Protein AF-A0AA39QG06-F1 (afdb_monomer_lite)

Organism: NCBI:txid153913

Secondary structure (DSSP, 8-state):
-HHHHHHHTTTTTT-------STTSSHHHHHHHHHHHH-TTS------GGGG--SSS-HHHHHHHHT-

Sequence (68 aa):
GLILKMVQEGWIAGRALLFAGPPLTGKTAITLGMAQTLGPDVPFTMISASEVFSLSMSKTEALTQACR

InterPro domains:
  IPR010339 TIP49, P-loop domain [PF06068] (1-68)
  IPR027238 RuvB-like [PTHR11093] (1-68)
  IPR027417 P-loop containing nucleoside triphosphate hydrolase [G3DSA:3.40.50.300] (1-68)
  IPR027417 P-loop containing nucleoside triphosphate hydrolase [SSF52540] (10-61)

Structure (mmCIF, N/CA/C/O backbone):
data_AF-A0AA39QG06-F1
#
_entry.id   AF-A0AA39QG06-F1
#
loop_
_atom_site.group_PDB
_atom_site.id
_atom_site.type_symbol
_atom_site.label_atom_id
_atom_site.label_alt_id
_atom_site.label_comp_id
_atom_site.label_asym_id
_atom_site.label_entity_id
_atom_site.label_seq_id
_atom_site.pdbx_PDB_ins_code
_atom_site.Cartn_x
_ato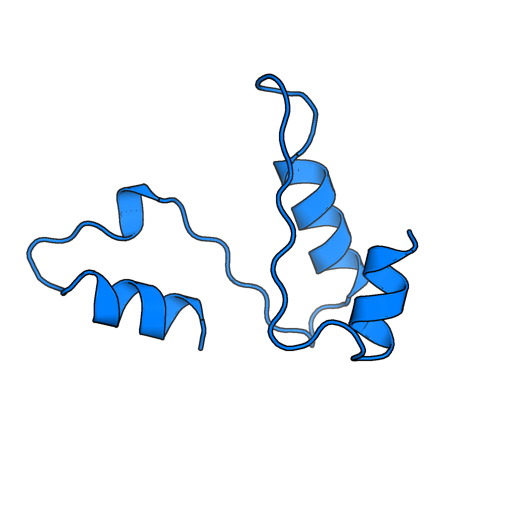m_site.Cartn_y
_atom_site.Cartn_z
_atom_site.occupancy
_atom_site.B_iso_or_equiv
_atom_site.auth_seq_id
_atom_site.auth_comp_id
_atom_site.auth_asym_id
_atom_site.auth_atom_id
_atom_site.pdbx_PDB_model_num
ATOM 1 N N . GLY A 1 1 ? -15.342 10.771 1.996 1.00 84.06 1 GLY A N 1
ATOM 2 C CA . GLY A 1 1 ? -15.851 10.048 0.805 1.00 84.06 1 GLY A CA 1
ATOM 3 C C . GLY A 1 1 ? -16.447 8.707 1.208 1.00 84.06 1 GLY A C 1
ATOM 4 O O . GLY A 1 1 ? -16.270 8.325 2.356 1.00 84.06 1 GLY A O 1
ATOM 5 N N . LEU A 1 2 ? -17.131 8.002 0.297 1.00 91.62 2 LEU A N 1
ATOM 6 C CA . LEU A 1 2 ? -17.779 6.706 0.582 1.00 91.62 2 LEU A CA 1
ATOM 7 C C . 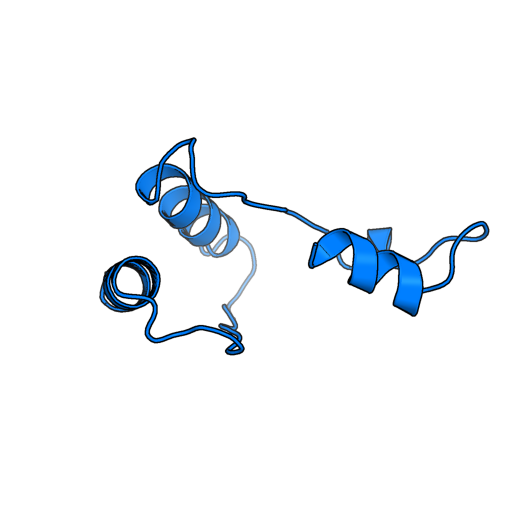LEU A 1 2 ? -16.788 5.659 1.114 1.00 91.62 2 LEU A C 1
ATOM 9 O O . LEU A 1 2 ? -17.023 5.099 2.175 1.00 91.62 2 LEU A O 1
ATOM 13 N 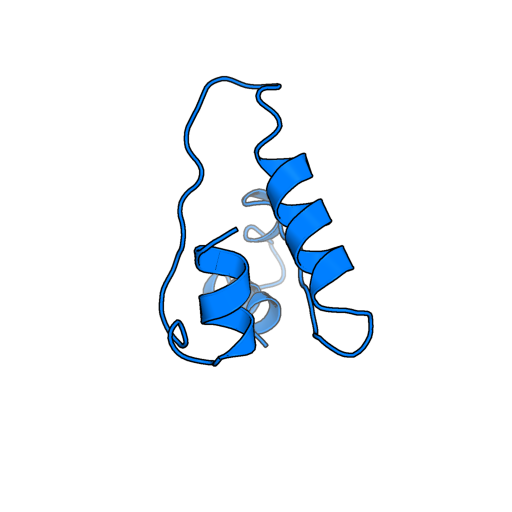N . ILE A 1 3 ? -15.650 5.469 0.436 1.00 91.31 3 ILE A N 1
ATOM 14 C CA . ILE A 1 3 ? -14.625 4.501 0.862 1.00 91.31 3 ILE A CA 1
ATOM 15 C C . ILE A 1 3 ? -14.134 4.787 2.282 1.00 91.31 3 ILE A C 1
ATOM 17 O O . ILE A 1 3 ? -14.023 3.870 3.080 1.00 91.31 3 ILE A O 1
ATOM 21 N N . LEU A 1 4 ? -13.877 6.054 2.617 1.00 92.25 4 LEU A N 1
ATOM 22 C CA . LEU A 1 4 ? -13.432 6.433 3.959 1.00 92.25 4 LEU A CA 1
ATOM 23 C C . LEU A 1 4 ? -14.451 6.019 5.035 1.00 92.25 4 LEU A C 1
ATOM 25 O O . LEU A 1 4 ? -14.051 5.485 6.062 1.00 92.25 4 LEU A O 1
ATOM 29 N N . LYS A 1 5 ? -15.754 6.201 4.771 1.00 93.50 5 LYS A N 1
ATOM 30 C CA . LYS A 1 5 ? -16.818 5.733 5.673 1.00 93.50 5 LYS A CA 1
ATOM 31 C C . LYS A 1 5 ? -16.825 4.207 5.789 1.00 93.50 5 LYS A C 1
ATOM 33 O O . LYS A 1 5 ? -16.845 3.689 6.893 1.00 93.50 5 LYS A O 1
ATOM 38 N N . MET A 1 6 ? -16.695 3.492 4.669 1.00 93.62 6 MET A N 1
ATOM 39 C CA . MET A 1 6 ? -16.627 2.023 4.667 1.00 93.62 6 MET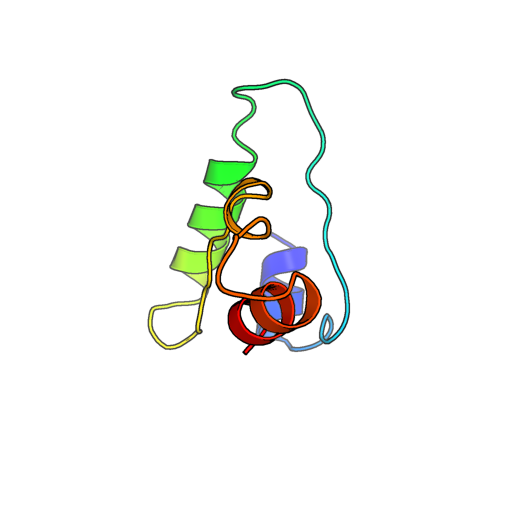 A CA 1
ATOM 40 C C . MET A 1 6 ? -15.413 1.476 5.437 1.00 93.62 6 MET A C 1
ATOM 42 O O . MET A 1 6 ? -15.507 0.407 6.036 1.00 93.62 6 MET A O 1
ATOM 46 N N . VAL A 1 7 ? -14.275 2.185 5.414 1.00 91.69 7 VAL A N 1
ATOM 47 C CA . VAL A 1 7 ? -13.093 1.849 6.228 1.00 91.69 7 VAL A CA 1
ATOM 48 C C . VAL A 1 7 ? -13.396 2.058 7.712 1.00 91.69 7 VAL A C 1
ATOM 50 O O . VAL A 1 7 ? -13.130 1.160 8.504 1.00 91.69 7 VAL A O 1
ATOM 53 N N . GLN A 1 8 ? -13.999 3.192 8.082 1.00 90.75 8 GLN A N 1
ATOM 54 C CA . GLN A 1 8 ? -14.391 3.491 9.468 1.00 90.75 8 GLN A CA 1
ATOM 55 C C . GLN A 1 8 ? -15.431 2.498 10.019 1.00 90.75 8 GLN A C 1
ATOM 57 O O . GLN A 1 8 ? -15.385 2.147 11.192 1.00 90.75 8 GLN A O 1
ATOM 62 N N . GLU A 1 9 ? -16.338 2.013 9.171 1.00 93.06 9 GLU A N 1
ATOM 63 C CA . GLU A 1 9 ? -17.364 1.013 9.507 1.00 93.06 9 GLU A CA 1
ATOM 64 C C . GLU A 1 9 ? -16.834 -0.437 9.473 1.00 93.06 9 GLU A C 1
ATOM 66 O O . GLU A 1 9 ? -17.552 -1.369 9.835 1.00 93.06 9 GLU A O 1
ATOM 71 N N . GLY A 1 10 ? -15.586 -0.658 9.035 1.00 89.19 10 GLY A N 1
ATOM 72 C CA . GLY A 1 10 ? -14.948 -1.981 8.991 1.00 89.19 10 GLY A CA 1
ATOM 73 C C . GLY A 1 10 ? -15.430 -2.910 7.866 1.00 89.19 10 GLY A C 1
ATOM 74 O O . GLY A 1 10 ? -15.089 -4.091 7.848 1.00 89.19 10 GLY A O 1
ATOM 75 N N . TRP A 1 11 ? -16.197 -2.413 6.893 1.00 92.62 11 TRP A N 1
ATOM 76 C CA . TRP A 1 11 ? -16.834 -3.241 5.852 1.00 92.62 11 TRP A CA 1
ATOM 77 C C . TRP A 1 11 ? -15.895 -3.681 4.721 1.00 92.62 11 TRP A C 1
ATOM 79 O O . TRP A 1 11 ? -16.252 -4.531 3.901 1.00 92.62 11 TRP A O 1
ATOM 89 N N . ILE A 1 12 ? -14.700 -3.092 4.641 1.00 89.12 12 ILE A N 1
ATOM 90 C CA . ILE A 1 12 ? -13.753 -3.291 3.532 1.00 89.12 12 ILE A CA 1
ATOM 91 C C . ILE A 1 12 ? -12.513 -4.119 3.919 1.00 89.12 12 ILE A C 1
ATOM 93 O O . ILE A 1 12 ? -11.529 -4.143 3.182 1.00 89.12 12 ILE A O 1
ATOM 97 N N . ALA A 1 13 ? -12.557 -4.838 5.045 1.00 88.88 13 ALA A N 1
ATOM 98 C CA . ALA A 1 13 ? -11.483 -5.747 5.448 1.00 88.88 13 ALA A CA 1
ATOM 99 C C . ALA A 1 13 ? -11.174 -6.792 4.353 1.00 88.88 13 ALA A C 1
ATOM 101 O O . ALA A 1 13 ? -12.080 -7.357 3.736 1.00 88.88 13 ALA A O 1
ATOM 102 N N . GLY A 1 14 ? -9.884 -7.034 4.093 1.00 90.12 14 GLY A N 1
ATOM 103 C CA . GLY A 1 14 ? -9.425 -7.998 3.082 1.00 90.12 14 GLY A CA 1
ATOM 104 C C . GLY A 1 14 ? -9.667 -7.584 1.624 1.00 90.12 14 GLY A C 1
ATOM 105 O O . GLY A 1 14 ? -9.551 -8.419 0.728 1.00 90.12 14 GLY A O 1
ATOM 106 N N . ARG A 1 15 ? -10.017 -6.318 1.357 1.00 92.69 15 ARG A N 1
ATOM 107 C CA . ARG A 1 15 ? -10.230 -5.791 0.000 1.00 92.69 15 ARG A CA 1
ATOM 108 C C . ARG A 1 15 ? -9.163 -4.758 -0.353 1.00 92.69 15 ARG A C 1
ATOM 110 O O . ARG A 1 15 ? -8.688 -4.021 0.503 1.00 92.69 15 ARG A O 1
ATOM 117 N N . ALA A 1 16 ? -8.826 -4.681 -1.637 1.00 92.81 16 ALA A N 1
ATOM 118 C CA . ALA A 1 16 ? -7.886 -3.703 -2.174 1.00 92.81 16 ALA A CA 1
ATOM 119 C C . ALA A 1 16 ? -8.616 -2.608 -2.964 1.00 92.81 16 ALA A C 1
ATOM 121 O O . ALA A 1 16 ? -9.633 -2.865 -3.612 1.00 92.81 16 ALA A O 1
ATOM 122 N N . LEU A 1 17 ? -8.058 -1.396 -2.948 1.00 93.31 17 LEU A N 1
ATOM 123 C CA . LEU A 1 17 ? -8.484 -0.275 -3.782 1.00 93.31 17 LEU A CA 1
ATOM 124 C C . LEU A 1 17 ? -7.336 0.133 -4.709 1.00 93.31 17 LEU A C 1
ATOM 126 O O . LEU A 1 17 ? -6.223 0.376 -4.248 1.00 93.31 17 LEU A O 1
ATOM 130 N N . LEU A 1 18 ? -7.616 0.240 -6.009 1.00 95.69 18 LEU A N 1
ATOM 131 C CA . LEU A 1 18 ? -6.647 0.670 -7.016 1.00 95.69 18 LEU A CA 1
ATOM 132 C C . LEU A 1 18 ? -6.958 2.095 -7.482 1.00 95.69 18 LEU A C 1
ATOM 134 O O . LEU A 1 18 ? -8.010 2.350 -8.066 1.00 95.69 18 LEU A O 1
ATOM 138 N N . PHE A 1 19 ? -6.012 3.010 -7.283 1.00 95.00 19 PHE A N 1
ATOM 139 C CA . PHE A 1 19 ? -6.062 4.347 -7.869 1.00 95.00 19 PHE A CA 1
ATOM 140 C C . PHE A 1 19 ? -5.276 4.365 -9.182 1.00 95.00 19 PHE A C 1
ATOM 142 O O . PHE A 1 19 ? -4.053 4.242 -9.178 1.00 95.00 19 PHE A O 1
ATOM 149 N N . ALA A 1 20 ? -5.966 4.558 -10.306 1.00 96.75 20 ALA A N 1
ATOM 150 C CA . ALA A 1 20 ? -5.360 4.640 -11.633 1.00 96.75 20 ALA A CA 1
ATOM 151 C C . ALA A 1 20 ? -5.505 6.050 -12.227 1.00 96.75 20 ALA A C 1
ATOM 153 O O . ALA A 1 20 ? -6.468 6.761 -11.948 1.00 96.75 20 ALA A O 1
ATOM 154 N N . GLY A 1 21 ? -4.529 6.467 -13.034 1.00 97.06 21 GLY A N 1
ATOM 155 C CA . GLY A 1 21 ? -4.547 7.748 -13.744 1.00 97.06 21 GLY A CA 1
ATOM 156 C C . GLY A 1 21 ? -3.143 8.293 -14.040 1.00 97.06 21 GLY A C 1
ATOM 157 O O . GLY A 1 21 ? -2.173 7.809 -13.446 1.00 97.06 21 GLY A O 1
ATOM 158 N N . PRO A 1 22 ? -3.023 9.312 -14.914 1.00 98.00 22 PRO A N 1
ATOM 159 C CA . PRO A 1 22 ? -1.750 9.945 -15.281 1.00 98.00 22 PRO A CA 1
ATOM 160 C C . PRO A 1 22 ? -0.918 10.401 -14.070 1.00 98.00 22 PRO A C 1
ATOM 162 O O . PRO A 1 22 ? -1.476 10.608 -12.990 1.00 98.00 22 PRO A O 1
ATOM 165 N N . PRO A 1 23 ? 0.410 10.572 -14.179 1.00 96.44 23 PRO A N 1
ATOM 166 C CA . PRO A 1 23 ? 1.205 11.146 -13.091 1.00 96.44 23 PRO A CA 1
ATOM 167 C C . PRO A 1 23 ? 0.665 12.526 -12.666 1.00 96.44 23 PRO A C 1
ATOM 169 O O . PRO A 1 23 ? -0.022 13.195 -13.430 1.00 96.44 23 PRO A O 1
ATOM 172 N N . LEU A 1 24 ? 0.948 12.935 -11.424 1.00 96.00 24 LEU A N 1
ATOM 173 C CA . LEU A 1 24 ? 0.528 14.225 -10.840 1.00 96.00 24 LEU A CA 1
ATOM 174 C C . LEU A 1 24 ? -0.992 14.458 -10.680 1.00 96.00 24 LEU A C 1
ATOM 176 O O . LEU A 1 24 ? -1.401 15.537 -10.273 1.00 96.00 24 LEU A O 1
ATOM 180 N N . THR A 1 25 ? -1.846 13.447 -10.863 1.00 97.31 25 THR A N 1
ATOM 181 C CA . THR A 1 25 ? -3.305 13.572 -10.629 1.00 97.31 25 THR A CA 1
ATOM 182 C C . THR A 1 25 ? -3.745 13.380 -9.169 1.00 97.31 25 THR A C 1
ATOM 184 O O . THR A 1 25 ? -4.875 12.981 -8.905 1.00 97.31 25 THR A O 1
ATOM 187 N N . GLY A 1 26 ? -2.850 13.580 -8.198 1.00 96.06 26 GLY A N 1
ATOM 188 C CA . GLY A 1 26 ? -3.210 13.548 -6.773 1.00 96.06 26 GLY A CA 1
ATOM 189 C C . GLY A 1 26 ? -3.519 12.169 -6.170 1.00 96.06 26 GLY A C 1
ATOM 190 O O . GLY A 1 26 ? -3.987 12.112 -5.041 1.00 96.06 26 GLY A O 1
ATOM 191 N N . LYS A 1 27 ? -3.227 11.054 -6.859 1.00 97.06 27 LYS A N 1
ATOM 192 C CA . LYS A 1 27 ? -3.467 9.684 -6.345 1.00 97.06 27 LYS A CA 1
ATOM 193 C C . LYS A 1 27 ? -2.859 9.459 -4.956 1.00 97.06 27 LYS A C 1
ATOM 195 O O . LYS A 1 27 ? -3.562 9.079 -4.030 1.00 97.06 27 LYS A O 1
ATOM 200 N N . THR A 1 28 ? -1.576 9.779 -4.797 1.00 95.50 28 THR A N 1
ATOM 201 C CA . THR A 1 28 ? -0.876 9.690 -3.507 1.00 95.50 28 THR A CA 1
ATOM 202 C C . THR A 1 28 ? -1.434 10.677 -2.482 1.00 95.50 28 THR A C 1
ATOM 204 O O . THR A 1 28 ? -1.570 10.334 -1.313 1.00 95.50 28 THR A O 1
ATOM 207 N N . ALA A 1 29 ? -1.803 11.887 -2.916 1.00 96.56 29 ALA A N 1
ATOM 208 C CA . ALA A 1 29 ? -2.346 12.919 -2.034 1.00 96.56 29 ALA A CA 1
ATOM 209 C C . ALA A 1 29 ? -3.699 12.507 -1.432 1.00 96.56 29 ALA A C 1
ATOM 211 O O . ALA A 1 29 ? -3.926 12.716 -0.244 1.00 96.56 29 ALA A O 1
ATOM 212 N N . ILE A 1 30 ? -4.571 11.867 -2.217 1.00 95.06 30 ILE A N 1
ATOM 213 C CA . ILE A 1 30 ? -5.853 11.343 -1.729 1.00 95.06 30 ILE A CA 1
ATOM 214 C C . ILE A 1 30 ? -5.622 10.235 -0.696 1.00 95.06 30 ILE A C 1
ATOM 216 O O . ILE A 1 30 ? -6.237 10.275 0.367 1.00 95.06 30 ILE A O 1
ATOM 220 N N . THR A 1 31 ? -4.718 9.286 -0.960 1.00 94.06 31 THR A N 1
ATOM 221 C CA . THR A 1 31 ? -4.388 8.215 -0.003 1.00 94.06 31 THR A CA 1
ATOM 222 C C . THR A 1 31 ? -3.856 8.775 1.317 1.00 94.06 31 THR A C 1
ATOM 224 O O . THR A 1 31 ? -4.304 8.366 2.386 1.00 94.06 31 THR A O 1
ATOM 227 N N . LEU A 1 32 ? -2.951 9.756 1.252 1.00 94.69 32 LEU A N 1
ATOM 228 C CA . LEU A 1 32 ? -2.421 10.440 2.433 1.00 94.69 32 LEU A CA 1
ATOM 229 C C . LEU A 1 32 ? -3.513 11.195 3.202 1.00 94.69 32 LEU A C 1
ATOM 231 O O . LEU A 1 32 ? -3.579 11.096 4.425 1.00 94.69 32 LEU A O 1
ATOM 235 N N . GLY A 1 33 ? -4.407 11.896 2.500 1.00 94.81 33 GLY A N 1
ATOM 236 C CA . GLY A 1 33 ? -5.541 12.577 3.127 1.00 94.81 33 GLY A CA 1
ATOM 237 C C . GLY A 1 33 ? -6.509 11.607 3.810 1.00 94.81 33 GLY A C 1
ATOM 238 O O . GLY A 1 33 ? -7.004 11.893 4.900 1.00 94.81 33 GLY A O 1
ATOM 239 N N . MET A 1 34 ? -6.745 10.430 3.220 1.00 94.00 34 MET A N 1
ATOM 240 C CA . MET A 1 34 ? -7.534 9.371 3.857 1.00 94.00 34 MET A CA 1
ATOM 241 C C . MET A 1 34 ? -6.873 8.884 5.150 1.00 94.00 34 MET A C 1
ATOM 243 O O . MET A 1 34 ? -7.554 8.827 6.170 1.00 94.00 34 MET A O 1
ATOM 247 N N . ALA A 1 35 ? -5.566 8.603 5.128 1.00 93.38 35 ALA A N 1
ATOM 248 C CA . ALA A 1 35 ? -4.813 8.172 6.309 1.00 93.38 35 ALA A CA 1
ATOM 249 C C . ALA A 1 35 ? -4.876 9.205 7.445 1.00 93.38 35 ALA A C 1
ATOM 251 O O . ALA A 1 35 ? -5.217 8.867 8.572 1.00 93.38 35 ALA A O 1
ATOM 252 N N . GLN A 1 36 ? -4.651 10.485 7.131 1.00 93.75 36 GLN A N 1
ATOM 253 C CA . GLN A 1 36 ? -4.753 11.572 8.111 1.00 93.75 36 GLN A CA 1
ATOM 254 C C . GLN A 1 36 ? -6.161 11.701 8.706 1.00 93.75 36 GLN A C 1
ATOM 256 O O . GLN A 1 36 ? -6.303 11.995 9.889 1.00 93.75 36 GLN A O 1
ATOM 261 N N . THR A 1 37 ? -7.204 11.463 7.904 1.00 94.81 37 THR A N 1
ATOM 262 C CA . THR A 1 37 ? -8.595 11.570 8.372 1.00 94.81 37 THR A CA 1
ATOM 263 C C . THR A 1 37 ? -9.014 10.390 9.255 1.00 94.81 37 THR A C 1
ATOM 265 O O . THR A 1 37 ? -9.905 10.545 10.087 1.00 94.81 37 THR A O 1
ATOM 268 N N . LEU A 1 38 ? -8.400 9.214 9.087 1.00 92.25 38 LEU A N 1
ATOM 269 C CA . LEU A 1 38 ? -8.636 8.061 9.965 1.00 92.25 38 LEU A CA 1
ATOM 270 C C . LEU A 1 38 ? -8.090 8.288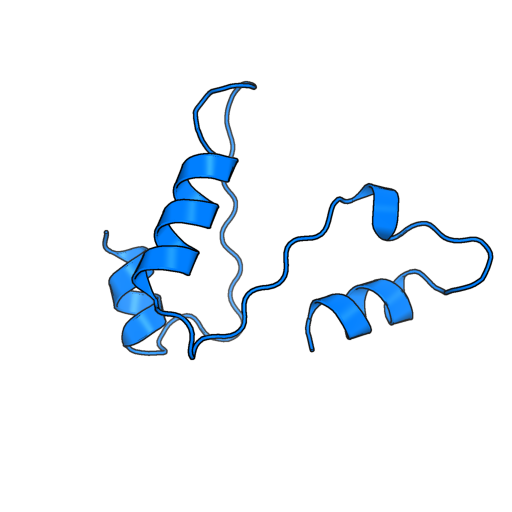 11.384 1.00 92.25 38 LEU A C 1
ATOM 272 O O . LEU A 1 38 ? -8.617 7.709 12.329 1.00 92.25 38 LEU A O 1
ATOM 276 N N . GLY A 1 39 ? -7.111 9.182 11.532 1.00 92.56 39 GLY A N 1
ATOM 277 C CA . GLY A 1 39 ? -6.542 9.582 12.814 1.00 92.56 39 GLY A CA 1
ATOM 278 C C . GLY A 1 39 ? -5.240 8.847 13.158 1.00 92.56 39 GLY A C 1
ATOM 279 O O . GLY A 1 39 ? -4.883 7.869 12.504 1.00 92.56 39 GLY A O 1
ATOM 280 N N . PRO A 1 40 ? -4.509 9.330 14.177 1.00 91.81 40 PRO A N 1
ATOM 281 C CA . PRO A 1 40 ? -3.179 8.826 14.531 1.00 91.81 40 PRO A CA 1
ATOM 282 C C . PRO A 1 40 ? -3.186 7.411 15.125 1.00 91.81 40 PRO A C 1
ATOM 284 O O . PRO A 1 40 ? -2.161 6.738 15.089 1.00 91.81 40 PRO A O 1
ATOM 287 N N . ASP A 1 41 ? -4.326 6.955 15.647 1.00 91.12 41 ASP A N 1
ATOM 288 C CA . ASP A 1 41 ? -4.466 5.629 16.261 1.00 91.12 41 ASP A CA 1
ATOM 289 C C . ASP A 1 41 ? -4.666 4.510 15.226 1.00 91.12 41 ASP A C 1
ATOM 291 O O . ASP A 1 41 ? -4.636 3.327 15.568 1.00 91.12 41 ASP A O 1
ATOM 295 N N . VAL A 1 42 ? -4.882 4.865 13.953 1.00 90.81 42 VAL A N 1
ATOM 296 C CA . VAL A 1 42 ? -5.049 3.899 12.866 1.00 90.81 42 VAL A CA 1
ATOM 297 C C . VAL A 1 42 ? -3.699 3.686 12.171 1.00 90.81 42 VAL A C 1
ATOM 299 O O . VAL A 1 42 ? -3.155 4.637 11.604 1.00 90.81 42 VAL A O 1
ATOM 302 N N . PRO A 1 43 ? -3.145 2.458 12.173 1.00 91.25 43 PRO A N 1
ATOM 303 C CA . PRO A 1 43 ? -1.861 2.188 11.541 1.00 91.25 43 PRO A CA 1
ATOM 304 C C . PRO A 1 43 ? -1.939 2.414 10.028 1.00 91.25 43 PRO A C 1
ATOM 306 O O . PRO A 1 43 ? -2.900 2.023 9.363 1.00 91.25 43 PRO A O 1
ATOM 309 N N . PHE A 1 44 ? -0.899 3.037 9.478 1.00 92.56 44 PHE A N 1
ATOM 310 C CA . PHE A 1 44 ? -0.781 3.313 8.053 1.00 92.56 44 PHE A CA 1
ATOM 311 C C . PHE A 1 44 ? 0.655 3.079 7.585 1.00 92.56 44 PHE A C 1
ATOM 313 O O . PHE A 1 44 ? 1.587 3.708 8.084 1.00 92.56 44 PHE A O 1
ATOM 320 N N . THR A 1 45 ? 0.814 2.219 6.580 1.00 94.31 45 THR A N 1
ATOM 321 C CA . THR A 1 45 ? 2.114 1.863 6.000 1.00 94.31 45 THR A CA 1
ATOM 322 C C . THR A 1 45 ? 2.163 2.307 4.543 1.00 94.31 45 THR A C 1
ATOM 324 O O . THR A 1 45 ? 1.288 1.962 3.746 1.00 94.31 45 THR A O 1
ATOM 327 N N . MET A 1 46 ? 3.198 3.065 4.175 1.00 94.38 46 MET A N 1
ATOM 328 C CA . MET A 1 46 ? 3.502 3.407 2.785 1.00 94.38 46 MET A CA 1
ATOM 329 C C . MET A 1 46 ? 4.693 2.574 2.317 1.00 94.38 46 MET A C 1
ATOM 331 O O . MET A 1 46 ? 5.717 2.543 2.988 1.00 94.38 46 MET A O 1
ATOM 335 N N . ILE A 1 47 ? 4.559 1.935 1.156 1.00 94.94 47 ILE A N 1
ATOM 336 C CA . ILE A 1 47 ? 5.629 1.160 0.526 1.00 94.94 47 ILE A CA 1
ATOM 337 C C . ILE A 1 47 ? 5.662 1.437 -0.977 1.00 94.94 47 ILE A C 1
ATOM 339 O O . ILE A 1 47 ? 4.623 1.520 -1.642 1.00 94.94 47 ILE A O 1
ATOM 343 N N . SER A 1 48 ? 6.862 1.581 -1.523 1.00 94.38 48 SER A N 1
ATOM 344 C CA . SER A 1 48 ? 7.116 1.620 -2.959 1.00 94.38 48 SER A CA 1
ATOM 345 C C . SER A 1 48 ? 7.360 0.210 -3.500 1.00 94.38 48 SER A C 1
ATOM 347 O O . SER A 1 48 ? 7.943 -0.647 -2.841 1.00 94.38 48 SER A O 1
ATOM 349 N N . ALA A 1 49 ? 6.961 -0.049 -4.747 1.00 94.19 49 ALA A N 1
ATOM 350 C CA . ALA A 1 49 ? 7.147 -1.372 -5.350 1.00 94.19 49 ALA A CA 1
ATOM 351 C C . ALA A 1 49 ? 8.628 -1.797 -5.423 1.00 94.19 49 ALA A C 1
ATOM 353 O O . ALA A 1 49 ? 8.935 -2.984 -5.350 1.00 94.19 49 ALA A O 1
ATOM 354 N N . SER A 1 50 ? 9.546 -0.836 -5.545 1.00 94.44 50 SER A N 1
ATOM 355 C CA . SER A 1 50 ? 10.990 -1.078 -5.556 1.00 94.44 50 SER A CA 1
ATOM 356 C C . SER A 1 50 ? 11.532 -1.587 -4.220 1.00 94.44 50 SER A C 1
ATOM 358 O O . SER A 1 50 ? 12.455 -2.393 -4.232 1.00 94.44 50 SER A O 1
ATOM 360 N N . GLU A 1 51 ? 10.949 -1.186 -3.087 1.00 92.12 51 GLU A N 1
ATOM 361 C CA . GLU A 1 51 ? 11.392 -1.624 -1.749 1.00 92.12 51 GLU A CA 1
ATOM 362 C C . GLU A 1 51 ? 11.106 -3.108 -1.480 1.00 92.12 51 GLU A C 1
ATOM 364 O O . GLU A 1 51 ? 11.721 -3.710 -0.605 1.00 92.12 51 GLU A O 1
ATOM 369 N N . VAL A 1 52 ? 10.228 -3.734 -2.270 1.00 94.44 52 VAL A N 1
ATOM 370 C CA . VAL A 1 52 ? 9.954 -5.179 -2.191 1.00 94.44 52 VAL A CA 1
ATOM 371 C C . VAL A 1 52 ? 11.148 -6.015 -2.680 1.00 94.44 52 VAL A C 1
ATOM 373 O O . VAL A 1 52 ? 11.262 -7.198 -2.353 1.00 94.44 52 VAL A O 1
ATOM 376 N N . PHE A 1 53 ? 12.052 -5.431 -3.470 1.00 94.25 53 PHE A N 1
ATOM 377 C CA . PHE A 1 53 ? 13.209 -6.129 -4.022 1.00 94.25 53 PHE A CA 1
ATOM 378 C C . PHE A 1 53 ? 14.448 -5.872 -3.160 1.00 94.25 53 PHE A C 1
ATOM 380 O O . PHE A 1 53 ? 14.978 -4.766 -3.127 1.00 94.25 53 PHE A O 1
ATOM 387 N N . SER A 1 54 ? 14.939 -6.919 -2.496 1.00 90.94 54 SER A N 1
ATOM 388 C CA . SER A 1 54 ? 16.148 -6.876 -1.671 1.00 90.94 54 SER A CA 1
ATOM 389 C C . SER A 1 54 ? 17.033 -8.101 -1.919 1.00 90.94 54 SER A C 1
ATOM 391 O O . SER A 1 54 ? 16.554 -9.154 -2.339 1.00 90.94 54 SER A O 1
ATOM 393 N N . LEU A 1 55 ? 18.333 -7.959 -1.646 1.00 91.88 55 LEU A N 1
ATOM 394 C CA . LEU A 1 55 ? 19.297 -9.066 -1.630 1.00 91.88 55 LEU A CA 1
ATOM 395 C C . LEU A 1 55 ? 19.261 -9.849 -0.310 1.00 91.88 55 LEU A C 1
ATOM 397 O O . LEU A 1 55 ? 19.614 -11.023 -0.284 1.00 91.88 55 LEU A O 1
ATOM 401 N N . SER A 1 56 ? 18.854 -9.201 0.784 1.00 91.25 56 SER A N 1
ATOM 402 C CA . SER A 1 56 ? 18.875 -9.772 2.136 1.00 91.25 56 SER A CA 1
ATOM 403 C C . SER A 1 56 ? 17.543 -10.382 2.569 1.00 91.25 56 SER A C 1
ATOM 405 O O . SER A 1 56 ? 17.496 -11.103 3.561 1.00 91.25 56 SER A O 1
ATOM 407 N N . MET A 1 57 ? 16.458 -10.093 1.849 1.00 94.88 57 MET A N 1
ATOM 408 C CA . MET A 1 57 ? 15.103 -10.467 2.242 1.00 94.88 57 MET A CA 1
ATOM 409 C C . MET A 1 57 ? 14.294 -10.949 1.039 1.00 94.88 57 MET A C 1
ATOM 411 O O . MET A 1 57 ? 14.381 -10.391 -0.054 1.00 94.88 57 MET A O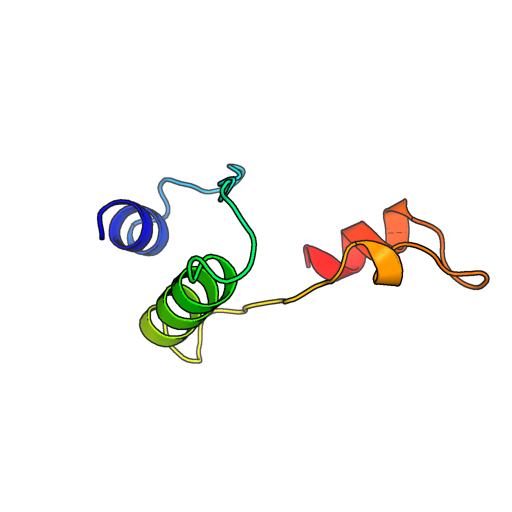 1
ATOM 415 N N . SER A 1 58 ? 13.483 -11.989 1.248 1.00 96.50 58 SER A N 1
ATOM 416 C CA . SER A 1 58 ? 12.584 -12.498 0.211 1.00 96.50 58 SER A CA 1
ATOM 417 C C . SER A 1 58 ? 11.406 -11.546 -0.030 1.00 96.50 58 SER A C 1
ATOM 419 O O . SER A 1 58 ? 10.936 -10.875 0.885 1.00 96.50 58 SER A O 1
ATOM 421 N N . LYS A 1 59 ? 10.869 -11.541 -1.257 1.00 95.56 59 LYS A N 1
ATOM 422 C CA . LYS A 1 59 ? 9.709 -10.711 -1.637 1.00 95.56 59 LYS A CA 1
ATOM 423 C C . LYS A 1 59 ? 8.474 -11.005 -0.777 1.00 95.56 59 LYS A C 1
ATOM 425 O O . LYS A 1 59 ? 7.736 -10.092 -0.427 1.00 95.56 59 LYS A O 1
ATOM 430 N N . THR A 1 60 ? 8.255 -12.276 -0.434 1.00 95.62 60 THR A N 1
ATOM 431 C CA . THR A 1 60 ? 7.135 -12.698 0.418 1.00 95.62 60 THR A CA 1
ATOM 432 C C . THR A 1 60 ? 7.282 -12.147 1.828 1.00 95.62 60 THR A C 1
ATOM 434 O O . THR A 1 60 ? 6.309 -11.640 2.379 1.00 95.62 60 THR A O 1
ATOM 437 N N . GLU A 1 61 ? 8.489 -12.194 2.396 1.00 94.81 61 GLU A N 1
ATOM 438 C CA . GLU A 1 61 ? 8.749 -11.622 3.720 1.00 94.81 61 GLU A CA 1
ATOM 439 C C . GLU A 1 61 ? 8.587 -10.096 3.699 1.00 94.81 61 GLU A C 1
ATOM 441 O O . GLU A 1 61 ? 7.905 -9.550 4.560 1.00 94.81 61 GLU A O 1
ATOM 446 N N . ALA A 1 62 ? 9.099 -9.420 2.664 1.00 94.31 62 ALA A N 1
ATOM 447 C CA . ALA A 1 62 ? 8.940 -7.975 2.487 1.00 94.31 62 ALA A CA 1
ATOM 448 C C . ALA A 1 62 ? 7.459 -7.549 2.488 1.00 94.31 62 ALA A C 1
ATOM 450 O O . ALA A 1 62 ? 7.065 -6.628 3.202 1.00 94.31 62 ALA A O 1
ATOM 451 N N . LEU A 1 63 ? 6.619 -8.255 1.724 1.00 94.75 63 LEU A N 1
ATOM 452 C CA . LEU A 1 63 ? 5.175 -8.006 1.682 1.00 94.75 63 LEU A CA 1
ATOM 453 C C . LEU A 1 63 ? 4.484 -8.373 2.999 1.00 94.75 63 LEU A C 1
ATOM 455 O O . LEU A 1 63 ? 3.584 -7.662 3.437 1.00 94.75 63 LEU A O 1
ATOM 459 N N . THR A 1 64 ? 4.919 -9.453 3.650 1.00 94.81 64 THR A N 1
ATOM 460 C CA . THR A 1 64 ? 4.380 -9.868 4.952 1.00 94.81 64 THR A CA 1
ATOM 461 C C . THR A 1 64 ? 4.630 -8.794 6.006 1.00 94.81 64 THR A C 1
ATOM 463 O O . THR A 1 64 ? 3.734 -8.502 6.787 1.00 94.81 64 THR A O 1
ATOM 466 N N . GLN A 1 65 ? 5.808 -8.168 6.010 1.00 92.00 65 GLN A N 1
ATOM 467 C CA . GLN A 1 65 ? 6.120 -7.063 6.918 1.00 92.00 65 GLN A CA 1
ATOM 468 C C . GLN A 1 65 ? 5.335 -5.792 6.587 1.00 92.00 65 GLN A C 1
ATOM 470 O O . GLN A 1 65 ? 4.895 -5.107 7.502 1.00 92.00 65 GLN A O 1
ATOM 475 N N . ALA A 1 66 ? 5.113 -5.497 5.305 1.00 91.94 66 ALA A N 1
ATOM 476 C CA . ALA A 1 66 ? 4.356 -4.318 4.887 1.00 91.94 66 ALA A CA 1
ATOM 477 C C . ALA A 1 66 ? 2.853 -4.394 5.224 1.00 91.94 66 ALA A C 1
ATOM 479 O O . ALA A 1 66 ? 2.212 -3.356 5.383 1.00 91.94 66 ALA A O 1
ATOM 480 N N . CYS A 1 67 ? 2.286 -5.604 5.297 1.00 88.88 67 CYS A N 1
ATOM 481 C CA . CYS A 1 67 ? 0.874 -5.843 5.622 1.00 88.88 67 CYS A CA 1
ATOM 482 C C . CYS A 1 67 ? 0.604 -6.138 7.109 1.00 88.88 67 CYS A C 1
ATOM 484 O O . CYS A 1 67 ? -0.555 -6.381 7.453 1.00 88.88 67 CYS A O 1
ATOM 486 N N . ARG A 1 68 ? 1.642 -6.177 7.954 1.00 78.62 68 ARG A N 1
ATOM 487 C CA . ARG A 1 68 ? 1.514 -6.303 9.415 1.00 78.62 68 ARG A CA 1
ATOM 488 C C . ARG A 1 68 ? 1.135 -4.969 10.042 1.00 78.62 68 ARG A C 1
ATOM 490 O O . ARG A 1 68 ? 0.367 -5.028 11.025 1.00 78.62 68 ARG A O 1
#

pLDDT: mean 93.22, std 3.01, range [78.62, 98.0]

Radius of gyration: 14.06 Å; chains: 1; bounding box: 37×27×32 Å

Foldseek 3Di:
DVVLVCVVVVVQPPHDDDDDDDPPPCPVVVVVVSVVVVDPVDDDADDDPVQCDDPVDHSVVSVVVRVD